Protein AF-A0A6N9VCF9-F1 (afdb_monomer_lite)

Structure (mmCIF, N/CA/C/O backbone):
data_AF-A0A6N9VCF9-F1
#
_entry.id   AF-A0A6N9VCF9-F1
#
loop_
_atom_site.group_PDB
_atom_site.id
_atom_site.type_symbol
_atom_site.label_atom_id
_atom_site.label_alt_id
_atom_site.label_comp_id
_atom_site.label_asym_id
_atom_site.label_entity_id
_atom_site.label_seq_id
_atom_site.pdbx_PDB_ins_code
_atom_site.Cartn_x
_atom_site.Cartn_y
_atom_site.Cartn_z
_at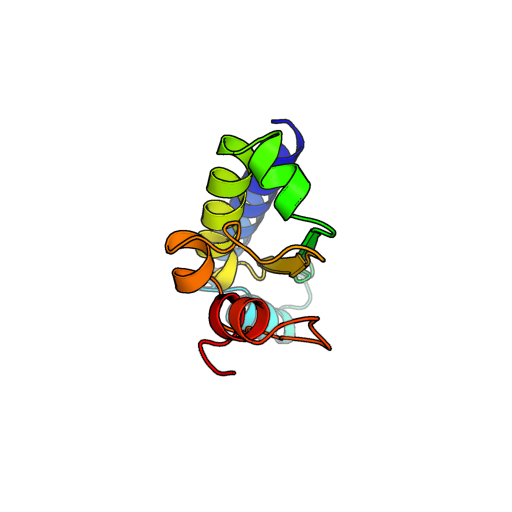om_site.occupancy
_atom_site.B_iso_or_equiv
_atom_site.auth_seq_id
_atom_site.auth_comp_id
_atom_site.auth_asym_id
_atom_site.auth_atom_id
_atom_site.pdbx_PDB_model_num
ATOM 1 N N . GLU A 1 1 ? -2.891 15.593 -5.138 1.00 68.31 1 GLU A N 1
ATOM 2 C CA . GLU A 1 1 ? -3.041 16.194 -3.789 1.00 68.31 1 GLU A CA 1
ATOM 3 C C . GLU A 1 1 ? -4.287 15.741 -3.025 1.00 68.31 1 GLU A C 1
ATOM 5 O O . GLU A 1 1 ? -4.118 15.083 -2.009 1.00 68.31 1 GLU A O 1
ATOM 10 N N . ARG A 1 2 ? -5.523 15.995 -3.495 1.00 87.19 2 ARG A N 1
ATOM 11 C CA . ARG A 1 2 ? -6.754 15.617 -2.753 1.00 87.19 2 ARG A CA 1
ATOM 12 C C . ARG A 1 2 ? -6.818 14.142 -2.327 1.00 87.19 2 ARG A C 1
ATOM 14 O O . ARG A 1 2 ? -7.142 13.871 -1.182 1.00 87.19 2 ARG A O 1
ATOM 21 N N . ALA A 1 3 ? -6.460 13.206 -3.210 1.00 86.75 3 ALA A N 1
ATOM 22 C CA . ALA A 1 3 ? -6.503 11.777 -2.886 1.00 86.75 3 ALA A CA 1
ATOM 23 C C . ALA A 1 3 ? -5.533 11.380 -1.755 1.00 86.75 3 ALA A C 1
ATOM 25 O O . ALA A 1 3 ? -5.927 10.642 -0.858 1.00 86.75 3 ALA A O 1
ATOM 26 N N . LEU A 1 4 ? -4.302 11.912 -1.742 1.00 87.88 4 LEU A N 1
ATOM 27 C CA . LEU A 1 4 ? -3.356 11.667 -0.643 1.00 87.88 4 LEU A CA 1
ATOM 28 C C . LEU A 1 4 ? -3.845 12.277 0.667 1.00 87.88 4 LEU A C 1
ATOM 30 O O . LEU A 1 4 ? -3.743 11.633 1.704 1.00 87.88 4 LEU A O 1
ATOM 34 N N . ALA A 1 5 ? -4.414 13.484 0.619 1.00 91.75 5 ALA A N 1
ATOM 35 C CA . ALA A 1 5 ? -4.996 14.113 1.799 1.00 91.75 5 ALA A CA 1
ATOM 36 C C . ALA A 1 5 ? -6.160 13.281 2.366 1.00 91.75 5 ALA A C 1
ATOM 38 O O . ALA A 1 5 ? -6.221 13.052 3.571 1.00 91.75 5 ALA A O 1
ATOM 39 N N . SER A 1 6 ? -7.043 12.764 1.505 1.00 93.38 6 SER A N 1
ATOM 40 C CA . SER A 1 6 ? -8.128 11.867 1.917 1.00 93.38 6 SER A CA 1
ATOM 41 C C . SER A 1 6 ? -7.611 10.554 2.505 1.00 93.38 6 SER A C 1
ATOM 43 O O . SER A 1 6 ? -8.142 10.093 3.511 1.00 93.38 6 SER A O 1
ATOM 45 N N . LEU A 1 7 ? -6.560 9.966 1.925 1.00 92.69 7 LEU A N 1
ATOM 46 C CA . LEU A 1 7 ? -5.948 8.751 2.464 1.00 92.69 7 LEU A CA 1
ATOM 47 C C . LEU A 1 7 ? -5.275 8.995 3.812 1.00 92.69 7 LEU A C 1
ATOM 49 O O . LEU A 1 7 ? -5.450 8.198 4.726 1.00 92.69 7 LEU A O 1
ATOM 53 N N . ALA A 1 8 ? -4.558 10.107 3.961 1.00 92.69 8 ALA A N 1
ATOM 54 C CA . ALA A 1 8 ? -3.952 10.492 5.229 1.00 92.69 8 ALA A CA 1
ATOM 55 C C . ALA A 1 8 ? -5.012 10.700 6.324 1.00 92.69 8 ALA A C 1
ATOM 57 O O . ALA A 1 8 ? -4.834 10.220 7.440 1.00 92.69 8 ALA A O 1
ATOM 58 N N . ALA A 1 9 ? -6.136 11.347 5.997 1.00 95.38 9 ALA A N 1
ATOM 59 C CA . ALA A 1 9 ? -7.252 11.511 6.926 1.00 95.38 9 ALA A CA 1
ATOM 60 C C . ALA A 1 9 ? -7.882 10.165 7.328 1.00 95.38 9 ALA A C 1
ATOM 62 O O . ALA A 1 9 ? -8.213 9.965 8.494 1.00 95.38 9 ALA A O 1
ATOM 63 N N . GLU A 1 10 ? -8.010 9.219 6.393 1.00 95.62 10 GLU A N 1
ATOM 64 C CA . GLU A 1 10 ? -8.498 7.870 6.701 1.00 95.62 10 GLU A CA 1
ATOM 65 C C . GLU A 1 10 ? -7.522 7.086 7.588 1.00 95.62 10 GLU A C 1
ATOM 67 O O . GLU A 1 10 ? -7.969 6.395 8.503 1.00 95.62 10 GLU A O 1
ATOM 72 N N . LEU A 1 11 ? -6.204 7.201 7.371 1.00 95.44 11 LEU A N 1
ATOM 73 C CA . LEU A 1 11 ? -5.221 6.606 8.283 1.00 95.44 11 LEU A CA 1
ATOM 74 C C . LEU A 1 11 ? -5.372 7.181 9.691 1.00 95.44 11 LEU A C 1
ATOM 76 O O . LEU A 1 11 ? -5.468 6.415 10.644 1.00 95.44 11 LEU A O 1
ATOM 80 N N . HIS A 1 12 ? -5.486 8.505 9.805 1.00 96.25 12 HIS A N 1
ATOM 81 C CA . HIS A 1 12 ? -5.656 9.169 11.093 1.00 96.25 12 HIS A CA 1
ATOM 82 C C . HIS A 1 12 ? -6.925 8.706 11.821 1.00 96.25 12 HIS A C 1
ATOM 84 O O . HIS A 1 12 ? -6.875 8.331 12.989 1.00 96.25 12 HIS A O 1
ATOM 90 N N . ARG A 1 13 ? -8.052 8.607 11.104 1.00 96.75 13 ARG A N 1
ATOM 91 C CA . ARG A 1 13 ? -9.305 8.065 11.650 1.00 96.75 13 ARG A CA 1
ATOM 92 C C . ARG A 1 13 ? -9.126 6.641 12.188 1.00 96.75 13 ARG A C 1
ATOM 94 O O . ARG A 1 13 ? -9.685 6.294 13.227 1.00 96.75 13 ARG A O 1
ATOM 101 N N . ARG A 1 14 ? -8.378 5.785 11.484 1.00 97.44 14 ARG A N 1
ATOM 102 C CA . ARG A 1 14 ? -8.108 4.408 11.936 1.00 97.44 14 ARG A CA 1
ATOM 103 C C . ARG A 1 14 ? -7.209 4.383 13.166 1.00 97.44 14 ARG A C 1
ATOM 105 O O . ARG A 1 14 ? -7.489 3.612 14.076 1.00 97.44 14 ARG A O 1
ATOM 112 N N . GLU A 1 15 ? -6.180 5.227 13.211 1.00 96.94 15 GLU A N 1
ATOM 113 C CA . GLU A 1 15 ? -5.302 5.384 14.378 1.00 96.94 15 GLU A CA 1
ATOM 114 C C . GLU A 1 15 ? -6.099 5.784 15.625 1.00 96.94 15 GLU A C 1
ATOM 116 O O . GLU A 1 15 ? -5.941 5.159 16.673 1.00 96.94 15 GLU A O 1
ATOM 121 N N . GLU A 1 16 ? -7.003 6.760 15.505 1.00 97.50 16 GLU A N 1
ATOM 122 C CA . GLU A 1 16 ? -7.888 7.183 16.598 1.00 97.50 16 GLU A CA 1
ATOM 123 C C . GLU A 1 16 ? -8.786 6.041 17.084 1.00 97.50 16 GLU A C 1
ATOM 125 O O . GLU A 1 16 ? -8.925 5.826 18.290 1.00 97.50 16 GLU A O 1
ATOM 130 N N . ILE A 1 17 ? -9.367 5.268 16.161 1.00 97.00 17 ILE A N 1
ATOM 131 C CA . ILE A 1 17 ? -10.195 4.110 16.517 1.00 97.00 17 ILE A CA 1
ATOM 132 C C . ILE A 1 17 ? -9.373 3.085 17.297 1.00 97.00 17 ILE A C 1
ATOM 134 O O . ILE A 1 17 ? -9.803 2.681 18.376 1.00 97.00 17 ILE A O 1
ATOM 138 N N . LEU A 1 18 ? -8.196 2.701 16.789 1.00 97.25 18 LEU A N 1
ATOM 139 C CA . LEU A 1 18 ? -7.321 1.734 17.456 1.00 97.25 18 LEU A CA 1
ATOM 140 C C . LEU A 1 18 ? -6.897 2.218 18.848 1.00 97.25 18 LEU A C 1
ATOM 142 O O . LEU A 1 18 ? -6.905 1.438 19.803 1.00 97.25 18 LEU A O 1
ATOM 146 N N . PHE A 1 19 ? -6.584 3.509 18.974 1.00 97.12 19 PHE A N 1
ATOM 147 C CA . PHE A 1 19 ? -6.250 4.140 20.245 1.00 97.12 19 PHE A CA 1
ATOM 148 C C . PHE A 1 19 ? -7.406 4.044 21.249 1.00 97.12 19 PHE A C 1
ATOM 150 O O . PHE A 1 19 ? -7.209 3.593 22.377 1.00 97.12 19 PHE A O 1
ATOM 157 N N . HIS A 1 20 ? -8.626 4.402 20.839 1.00 96.56 20 HIS A N 1
ATOM 158 C CA . HIS A 1 20 ? -9.803 4.361 21.708 1.00 96.56 20 HIS A CA 1
ATOM 159 C C . HIS A 1 20 ? -10.241 2.944 22.089 1.00 96.56 20 HIS A C 1
ATOM 161 O O . HIS A 1 20 ? -10.821 2.753 23.160 1.00 96.56 20 HIS A O 1
ATOM 167 N N . THR A 1 21 ? -9.964 1.946 21.249 1.00 96.38 21 THR A N 1
ATOM 168 C CA . THR A 1 21 ? -10.245 0.541 21.568 1.00 96.38 21 THR A CA 1
ATOM 169 C C . THR A 1 21 ? -9.105 -0.171 22.286 1.00 96.38 21 THR A C 1
ATOM 171 O O . THR A 1 21 ? -9.311 -1.293 22.743 1.00 96.38 21 THR A O 1
ATOM 174 N N . GLY A 1 22 ? -7.941 0.469 22.438 1.00 96.56 22 GLY A N 1
ATOM 175 C CA . GLY A 1 22 ? -6.768 -0.118 23.090 1.00 96.56 22 GLY A CA 1
ATOM 176 C C . GLY A 1 22 ? -6.141 -1.264 22.293 1.00 96.56 22 GLY A C 1
ATOM 177 O O . GLY A 1 22 ? -5.538 -2.156 22.883 1.00 96.56 22 GLY A O 1
ATOM 178 N N . THR A 1 23 ? -6.310 -1.256 20.971 1.00 97.62 23 THR A N 1
ATOM 179 C CA . THR A 1 23 ? -5.876 -2.325 20.059 1.00 97.62 23 THR A CA 1
ATOM 180 C C . THR A 1 23 ? -4.665 -1.877 19.259 1.00 97.62 23 THR A C 1
ATOM 182 O O . THR A 1 23 ? -4.587 -0.719 18.854 1.00 97.62 23 THR A O 1
ATOM 185 N N . LYS A 1 24 ? -3.718 -2.778 19.001 1.00 96.44 24 LYS A N 1
ATOM 186 C CA . LYS A 1 24 ? -2.427 -2.409 18.383 1.00 96.44 24 LYS A CA 1
ATOM 187 C C . LYS A 1 24 ? -2.435 -2.360 16.848 1.00 96.44 24 LYS A C 1
ATOM 189 O O . LYS A 1 24 ? -1.613 -1.665 16.257 1.00 96.44 24 LYS A O 1
ATOM 194 N N . ASP A 1 25 ? -3.320 -3.116 16.209 1.00 97.44 25 ASP A N 1
ATOM 195 C CA . ASP A 1 25 ? -3.444 -3.237 14.755 1.00 97.44 25 ASP A CA 1
ATOM 196 C C . ASP A 1 25 ? -4.867 -3.681 14.367 1.00 97.44 25 ASP A C 1
ATOM 198 O O . ASP A 1 25 ? -5.723 -3.931 15.221 1.00 97.44 25 ASP A O 1
ATOM 202 N N . ILE A 1 26 ? -5.146 -3.729 13.063 1.00 97.31 26 ILE A N 1
ATOM 203 C CA . ILE A 1 26 ? -6.457 -4.112 12.533 1.00 97.31 26 ILE A CA 1
ATOM 204 C C . ILE A 1 26 ? -6.806 -5.577 12.837 1.00 97.31 26 ILE A C 1
ATOM 206 O O . ILE A 1 26 ? -7.984 -5.916 12.961 1.00 97.31 26 ILE A O 1
ATOM 210 N N . GLU A 1 27 ? -5.819 -6.466 12.943 1.00 97.12 27 GLU A N 1
ATOM 211 C CA . GLU A 1 27 ? -6.031 -7.859 13.334 1.00 97.12 27 GLU A CA 1
ATOM 212 C C . GLU A 1 27 ? -6.556 -7.940 14.773 1.00 97.12 27 GLU A C 1
ATOM 214 O O . GLU A 1 27 ? -7.622 -8.515 15.002 1.00 97.12 27 GLU A O 1
ATOM 219 N N . ASP A 1 28 ? -5.875 -7.278 15.707 1.00 97.62 28 ASP A N 1
ATOM 220 C CA . ASP A 1 28 ? -6.256 -7.175 17.117 1.00 97.62 28 ASP A CA 1
ATOM 221 C C . ASP A 1 28 ? -7.612 -6.471 17.301 1.00 97.62 28 ASP A C 1
ATOM 223 O O . ASP A 1 28 ? -8.460 -6.904 18.087 1.00 97.62 28 ASP A O 1
ATOM 227 N N . TYR A 1 29 ? -7.884 -5.435 16.500 1.00 97.88 29 TYR A N 1
ATOM 228 C CA . TYR A 1 29 ? -9.194 -4.783 16.446 1.00 97.88 29 TYR A CA 1
ATOM 229 C C . TYR A 1 29 ? -10.314 -5.742 16.040 1.00 97.88 29 TYR A C 1
ATOM 231 O O . TYR A 1 29 ? -11.361 -5.810 16.690 1.00 97.88 29 TYR A O 1
ATOM 239 N N . ASN A 1 30 ? -10.097 -6.511 14.971 1.00 96.19 30 ASN A N 1
ATOM 240 C CA . ASN A 1 30 ? -11.082 -7.465 14.475 1.00 96.19 30 ASN A CA 1
ATOM 241 C C . ASN A 1 30 ? -11.319 -8.613 15.461 1.00 96.19 30 ASN A C 1
ATOM 243 O O . ASN A 1 30 ? -12.456 -9.071 15.588 1.00 96.19 30 ASN A O 1
ATOM 247 N N . ASP A 1 31 ? -10.284 -9.062 16.169 1.00 96.38 31 ASP A N 1
ATOM 248 C CA . ASP A 1 31 ? -10.415 -10.065 17.224 1.00 96.38 31 ASP A CA 1
ATOM 249 C C . ASP A 1 31 ? -11.168 -9.514 18.439 1.00 96.38 31 ASP A C 1
ATOM 251 O O . ASP A 1 31 ? -12.109 -10.152 18.916 1.00 96.38 31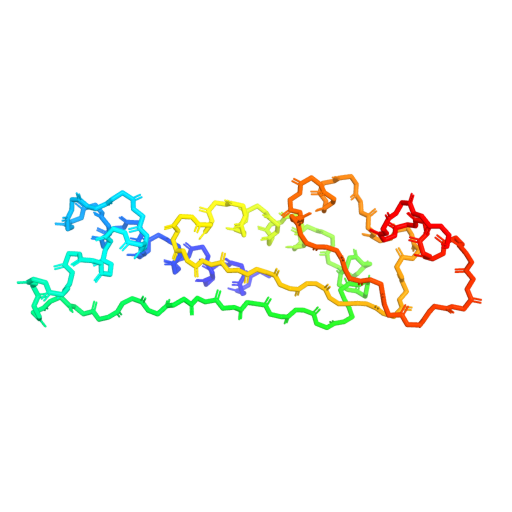 ASP A O 1
ATOM 255 N N . THR A 1 32 ? -10.856 -8.290 18.868 1.00 97.00 32 THR A N 1
ATOM 256 C CA . THR A 1 32 ? -11.573 -7.594 19.948 1.00 97.00 32 THR A CA 1
ATOM 257 C C . THR A 1 32 ? -13.053 -7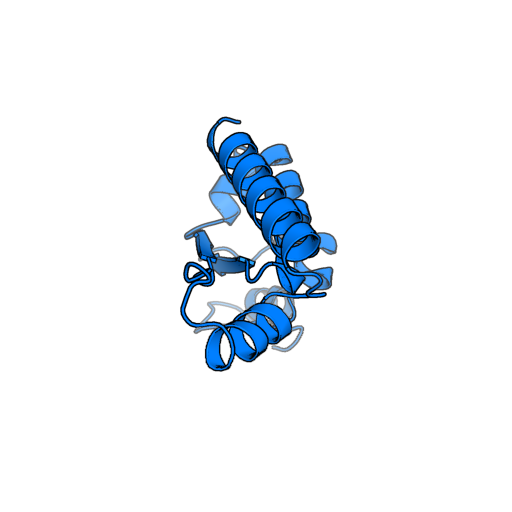.417 19.614 1.00 97.00 32 THR A C 1
ATOM 259 O O . THR A 1 32 ? -13.921 -7.683 20.448 1.00 97.00 32 THR A O 1
ATOM 262 N N . ARG A 1 33 ? -13.374 -7.049 18.370 1.00 96.50 33 ARG A N 1
ATOM 263 C CA . ARG A 1 33 ? -14.756 -6.898 17.897 1.00 96.50 33 ARG A CA 1
ATOM 264 C C . ARG A 1 33 ? -15.570 -8.194 17.982 1.00 96.50 33 ARG A C 1
ATOM 266 O O . ARG A 1 33 ? -16.776 -8.127 18.202 1.00 96.50 33 ARG A O 1
ATOM 273 N N . LYS A 1 34 ? -14.954 -9.379 17.861 1.00 95.50 34 LYS A N 1
ATOM 274 C CA . LYS A 1 34 ? -15.671 -10.661 18.054 1.00 95.50 34 LYS A CA 1
ATOM 275 C C . LYS A 1 34 ? -16.245 -10.794 19.469 1.00 95.50 34 LYS A C 1
ATOM 277 O O . LYS A 1 34 ? -17.247 -11.478 19.648 1.00 95.50 34 LYS A O 1
ATOM 282 N N . LEU A 1 35 ? -15.616 -10.146 20.450 1.00 96.31 35 LEU A N 1
ATOM 283 C CA . LEU A 1 35 ? -16.052 -10.105 21.848 1.00 96.31 35 LEU A CA 1
ATOM 284 C C . LEU A 1 35 ? -16.883 -8.851 22.171 1.00 96.31 35 LEU A C 1
ATOM 286 O O . LEU A 1 35 ? -17.610 -8.838 23.161 1.00 96.31 35 LEU A O 1
ATOM 290 N N . ARG A 1 36 ? -16.773 -7.810 21.338 1.00 95.50 36 ARG A N 1
ATOM 291 C CA . ARG A 1 36 ? -17.391 -6.488 21.497 1.00 95.50 36 ARG A CA 1
ATOM 292 C C . ARG A 1 36 ? -18.185 -6.096 20.240 1.00 95.50 36 ARG A C 1
ATOM 294 O O . ARG A 1 36 ? -17.685 -5.327 19.412 1.00 95.50 36 ARG A O 1
ATOM 301 N N . PRO A 1 37 ? -19.396 -6.653 20.046 1.00 92.50 37 PRO A N 1
ATOM 302 C CA . PRO A 1 37 ? -20.186 -6.468 18.827 1.00 92.50 37 PRO A CA 1
ATOM 303 C C . PRO A 1 37 ? -20.696 -5.033 18.622 1.00 92.50 37 PRO A C 1
ATOM 305 O O . PRO A 1 37 ? -21.158 -4.715 17.530 1.00 92.50 37 PRO A O 1
ATOM 308 N N . GLU A 1 38 ? -20.606 -4.172 19.638 1.00 95.31 38 GLU A N 1
ATOM 309 C CA . GLU A 1 38 ? -20.903 -2.741 19.548 1.00 95.31 38 GLU A CA 1
ATOM 310 C C . GLU A 1 38 ? -19.832 -1.935 18.797 1.00 95.31 38 GLU A C 1
ATOM 312 O O . GLU A 1 38 ? -20.079 -0.790 18.428 1.00 95.31 38 GLU A O 1
ATOM 317 N N . LEU A 1 39 ? -18.639 -2.504 18.583 1.00 95.75 39 LEU A N 1
ATOM 318 C CA . LEU A 1 39 ? -17.594 -1.860 17.793 1.00 95.75 39 LEU A CA 1
ATOM 319 C C . LEU A 1 39 ? -17.929 -1.934 16.296 1.00 95.75 39 LEU A C 1
ATOM 321 O O . LEU A 1 39 ? -18.173 -3.010 15.732 1.00 95.75 39 LEU A O 1
ATOM 325 N N . GLU A 1 40 ? -17.886 -0.776 15.640 1.00 95.06 40 GLU A N 1
ATOM 326 C CA . GLU A 1 40 ? -18.082 -0.664 14.195 1.00 95.06 40 GLU A CA 1
ATOM 327 C C . GLU A 1 40 ? -17.024 -1.472 13.421 1.00 95.06 40 GLU A C 1
ATOM 329 O O . GLU A 1 40 ? -15.864 -1.543 13.818 1.00 95.06 40 GLU A O 1
ATOM 334 N N . PRO A 1 41 ? -17.368 -2.124 12.302 1.00 94.50 41 PRO A N 1
ATOM 335 C CA . PRO A 1 41 ? -16.381 -2.843 11.512 1.00 94.50 41 PRO A CA 1
ATOM 336 C C . PRO A 1 41 ? -15.369 -1.880 10.870 1.00 94.50 41 PRO A C 1
ATOM 338 O O . PRO A 1 41 ? -15.738 -0.884 10.248 1.00 94.50 41 PRO A O 1
ATOM 341 N N . MET A 1 42 ? -14.081 -2.229 10.941 1.00 95.88 42 MET A N 1
ATOM 342 C CA . MET A 1 42 ? -13.013 -1.549 10.205 1.00 95.88 42 MET A CA 1
ATOM 343 C C . MET A 1 42 ? -12.595 -2.413 9.003 1.00 95.88 42 MET A C 1
ATOM 345 O O . MET A 1 42 ? -11.820 -3.356 9.166 1.00 95.88 42 MET A O 1
ATOM 349 N N . PRO A 1 43 ? -13.104 -2.150 7.784 1.00 95.56 43 PRO A N 1
ATOM 350 C CA . PRO A 1 43 ? -12.738 -2.936 6.610 1.00 95.56 43 PRO A CA 1
ATOM 351 C C . PRO A 1 43 ? -11.292 -2.661 6.184 1.00 95.56 43 PRO A C 1
ATOM 353 O O . PRO A 1 43 ? -10.796 -1.535 6.293 1.00 95.56 43 PRO A O 1
ATOM 356 N N . ARG A 1 44 ? -10.621 -3.674 5.631 1.00 96.12 44 ARG A N 1
ATOM 357 C CA . ARG A 1 44 ? -9.332 -3.483 4.949 1.00 96.12 44 ARG A CA 1
ATOM 358 C C . ARG A 1 44 ? -9.518 -2.631 3.694 1.00 96.12 44 ARG A C 1
ATOM 360 O O . ARG A 1 44 ? -10.506 -2.791 2.979 1.00 96.12 44 ARG A O 1
ATOM 367 N N . LEU A 1 45 ? -8.563 -1.744 3.431 1.00 95.31 45 LEU A N 1
ATOM 368 C CA . LEU A 1 45 ? -8.534 -0.899 2.240 1.00 95.31 45 LEU A CA 1
ATOM 369 C C . LEU A 1 45 ? -7.494 -1.449 1.266 1.00 95.31 45 LEU A C 1
ATOM 371 O O . LEU A 1 45 ? -6.329 -1.595 1.629 1.00 95.31 45 LEU A O 1
ATOM 375 N N . VAL A 1 46 ? -7.903 -1.731 0.030 1.00 94.94 46 VAL A N 1
ATOM 376 C CA . VAL A 1 46 ? -6.989 -2.127 -1.047 1.00 94.94 46 VAL A CA 1
ATOM 377 C C . VAL A 1 46 ? -6.968 -1.021 -2.092 1.00 94.94 46 VAL A C 1
ATOM 379 O O . VAL A 1 46 ? -7.995 -0.690 -2.679 1.00 94.94 46 VAL A O 1
ATOM 382 N N . LEU A 1 47 ? -5.789 -0.451 -2.306 1.00 92.69 47 LEU A N 1
ATOM 383 C CA . LEU A 1 47 ? -5.511 0.562 -3.311 1.00 92.69 47 LEU A CA 1
ATOM 384 C C . LEU A 1 47 ? -4.862 -0.126 -4.501 1.00 92.69 47 LEU A C 1
ATOM 386 O O . LEU A 1 47 ? -3.784 -0.698 -4.361 1.00 92.69 47 LEU A O 1
ATOM 390 N N . VAL A 1 48 ? -5.511 -0.071 -5.658 1.00 94.56 48 VAL A N 1
ATOM 391 C CA . VAL A 1 48 ? -4.975 -0.631 -6.899 1.00 94.56 48 VAL A CA 1
ATOM 392 C C . VAL A 1 48 ? -4.642 0.519 -7.829 1.00 94.56 48 VAL A C 1
ATOM 394 O O . VAL A 1 48 ? -5.523 1.303 -8.181 1.00 94.56 48 VAL A O 1
ATOM 397 N N . ILE A 1 49 ? -3.374 0.618 -8.210 1.00 92.56 49 ILE A N 1
ATOM 398 C CA . ILE A 1 49 ? -2.917 1.544 -9.239 1.00 92.56 49 ILE A CA 1
ATOM 399 C C . ILE A 1 49 ? -2.563 0.727 -10.458 1.00 92.56 49 ILE A C 1
ATOM 401 O O . ILE A 1 49 ? -1.556 0.021 -10.467 1.00 92.56 49 ILE A O 1
ATOM 405 N N . ASP A 1 50 ? -3.416 0.843 -11.466 1.00 93.62 50 ASP A N 1
ATOM 406 C CA . ASP A 1 50 ? -3.095 0.380 -12.801 1.00 93.62 50 ASP A CA 1
ATOM 407 C C . ASP A 1 50 ? -2.209 1.408 -13.507 1.00 93.62 50 ASP A C 1
ATOM 409 O O . ASP A 1 50 ? -2.318 2.612 -13.274 1.00 93.62 50 ASP A O 1
ATOM 413 N N . GLU A 1 51 ? -1.308 0.906 -14.336 1.00 93.31 51 GLU A N 1
ATOM 414 C CA . GLU A 1 51 ? -0.274 1.668 -15.029 1.00 93.31 51 GLU A CA 1
ATOM 415 C C . GLU A 1 51 ? 0.454 2.720 -14.162 1.00 93.31 51 GLU A C 1
ATOM 417 O O . GLU A 1 51 ? 0.540 3.906 -14.496 1.00 93.31 51 GLU A O 1
ATOM 422 N N . PHE A 1 52 ? 1.018 2.294 -13.025 1.00 92.94 52 PHE A N 1
ATOM 423 C CA . PHE A 1 52 ? 1.684 3.211 -12.092 1.00 92.94 52 PHE A CA 1
ATOM 424 C C . PHE A 1 52 ? 2.915 3.911 -12.698 1.00 92.94 52 PHE A C 1
ATOM 426 O O . PHE A 1 52 ? 3.289 4.980 -12.219 1.00 92.94 52 PHE A O 1
ATOM 433 N N . ALA A 1 53 ? 3.517 3.357 -13.759 1.00 91.44 53 ALA A N 1
ATOM 434 C CA . ALA A 1 53 ? 4.612 3.982 -14.503 1.00 91.44 53 ALA A CA 1
ATOM 435 C C . ALA A 1 53 ? 4.239 5.374 -15.030 1.00 91.44 53 ALA A C 1
ATOM 437 O O . ALA A 1 53 ? 5.019 6.317 -14.897 1.00 91.44 53 ALA A O 1
ATOM 438 N N . SER A 1 54 ? 3.028 5.520 -15.580 1.00 91.75 54 SER A N 1
ATOM 439 C CA . SER A 1 54 ? 2.516 6.819 -16.030 1.00 91.75 54 SER A CA 1
ATOM 440 C C . SER A 1 54 ? 2.419 7.795 -14.863 1.00 91.75 54 SER A C 1
ATOM 442 O O . SER A 1 54 ? 2.799 8.956 -14.975 1.00 91.75 54 SER A O 1
ATOM 444 N N . LEU A 1 55 ? 1.988 7.300 -13.702 1.00 90.00 55 LEU A N 1
ATOM 445 C CA . LEU A 1 55 ? 1.838 8.116 -12.506 1.00 90.00 55 LEU A CA 1
ATOM 446 C C . LEU A 1 55 ? 3.196 8.549 -11.928 1.00 90.00 55 LEU A C 1
ATOM 448 O O . LEU A 1 55 ? 3.326 9.687 -11.491 1.00 90.00 55 LEU A O 1
ATOM 452 N N . VAL A 1 56 ? 4.225 7.697 -11.989 1.00 90.25 56 VAL A N 1
ATOM 453 C CA . VAL A 1 56 ? 5.611 8.066 -11.643 1.00 90.25 56 VAL A CA 1
ATOM 454 C C . VAL A 1 56 ? 6.121 9.197 -12.538 1.00 90.25 56 VAL A C 1
ATOM 456 O O . VAL A 1 56 ? 6.758 10.123 -12.041 1.00 90.25 56 VAL A O 1
ATOM 459 N N . ALA A 1 57 ? 5.841 9.132 -13.842 1.00 88.81 57 ALA A N 1
ATOM 460 C CA . ALA A 1 57 ? 6.303 10.130 -14.804 1.00 88.81 57 ALA A CA 1
ATOM 461 C C . ALA A 1 57 ? 5.581 11.479 -14.653 1.00 88.81 57 ALA A C 1
ATOM 463 O O . ALA A 1 57 ? 6.208 12.530 -14.769 1.00 88.81 57 ALA A O 1
ATOM 464 N N . GLU A 1 58 ? 4.272 11.455 -14.399 1.00 91.31 58 GLU A N 1
ATOM 465 C CA . GLU A 1 58 ? 3.449 12.666 -14.317 1.00 91.31 58 GLU A CA 1
ATOM 466 C C . GLU A 1 58 ? 3.451 13.300 -12.919 1.00 91.31 58 GLU A C 1
ATOM 468 O O . GLU A 1 58 ? 3.384 14.523 -12.794 1.00 91.31 58 GLU A O 1
ATOM 473 N N . LEU A 1 59 ? 3.499 12.481 -11.863 1.00 90.81 59 LEU A N 1
ATOM 474 C CA . LEU A 1 59 ? 3.289 12.886 -10.469 1.00 90.81 59 LEU A CA 1
ATOM 475 C C . LEU A 1 59 ? 4.244 12.139 -9.508 1.00 90.81 59 LEU A C 1
ATOM 477 O O . LEU A 1 59 ? 3.788 11.389 -8.637 1.00 90.81 59 LEU A O 1
ATOM 481 N N . PRO A 1 60 ? 5.569 12.352 -9.600 1.00 87.06 60 PRO A N 1
ATOM 482 C CA . PRO A 1 60 ? 6.553 11.620 -8.795 1.00 87.06 60 PRO A CA 1
ATOM 483 C C . PRO A 1 60 ? 6.345 11.788 -7.279 1.00 87.06 60 PRO A C 1
ATOM 485 O O . PRO A 1 60 ? 6.362 10.802 -6.537 1.00 87.06 60 PRO A O 1
ATOM 488 N N . ASP A 1 61 ? 6.044 13.006 -6.817 1.00 88.62 61 ASP A N 1
ATOM 489 C CA . ASP A 1 61 ? 5.780 13.289 -5.397 1.00 88.62 61 ASP A CA 1
ATOM 490 C C . ASP A 1 61 ? 4.541 12.550 -4.875 1.00 88.62 61 ASP A C 1
ATOM 492 O O . ASP A 1 61 ? 4.461 12.180 -3.700 1.00 88.62 61 ASP A O 1
ATOM 496 N N . PHE A 1 62 ? 3.568 12.287 -5.755 1.00 88.62 62 PHE A N 1
ATOM 497 C CA . PHE A 1 62 ? 2.377 11.540 -5.380 1.00 88.62 62 PHE A CA 1
ATOM 498 C C . PHE A 1 62 ? 2.711 10.080 -5.064 1.00 88.62 62 PHE A C 1
ATOM 500 O O . PHE A 1 62 ? 2.208 9.541 -4.077 1.00 88.62 62 PHE A O 1
ATOM 507 N N . ILE A 1 63 ? 3.562 9.445 -5.877 1.00 89.25 63 ILE A N 1
ATOM 508 C CA . ILE A 1 63 ? 3.988 8.055 -5.665 1.00 89.25 63 ILE A CA 1
ATOM 509 C C . ILE A 1 63 ? 4.770 7.923 -4.364 1.00 89.25 63 ILE A C 1
ATOM 511 O O . ILE A 1 63 ? 4.470 7.027 -3.575 1.00 89.25 63 ILE A O 1
ATOM 515 N N . ALA A 1 64 ? 5.710 8.834 -4.103 1.00 86.88 64 ALA A N 1
ATOM 516 C CA . ALA A 1 64 ? 6.456 8.840 -2.849 1.00 86.88 64 ALA A CA 1
ATOM 517 C C . ALA A 1 64 ? 5.512 8.939 -1.636 1.00 86.88 64 ALA A C 1
ATOM 519 O O . ALA A 1 64 ? 5.603 8.136 -0.704 1.00 86.88 64 ALA A O 1
ATOM 520 N N . GLY A 1 65 ? 4.540 9.859 -1.686 1.00 89.75 65 GLY A N 1
ATOM 521 C CA . GLY A 1 65 ? 3.524 9.996 -0.642 1.00 89.75 65 GLY A CA 1
ATOM 522 C C . GLY A 1 65 ? 2.662 8.743 -0.473 1.00 89.75 65 GLY A C 1
ATOM 523 O O . GLY A 1 65 ? 2.375 8.335 0.650 1.00 89.75 65 GLY A O 1
ATOM 524 N N . LEU A 1 66 ? 2.272 8.094 -1.570 1.00 89.38 66 LEU A N 1
ATOM 525 C CA . LEU A 1 66 ? 1.443 6.896 -1.522 1.00 89.38 66 LEU A CA 1
ATOM 526 C C . LEU A 1 66 ? 2.184 5.687 -0.938 1.00 89.38 66 LEU A C 1
ATOM 528 O O . LEU A 1 66 ? 1.611 4.962 -0.124 1.00 89.38 66 LEU A O 1
ATOM 532 N N . VAL A 1 67 ? 3.443 5.475 -1.328 1.00 88.94 67 VAL A N 1
ATOM 533 C CA . VAL A 1 67 ? 4.285 4.399 -0.783 1.00 88.94 67 VAL A CA 1
ATOM 534 C C . VAL A 1 67 ? 4.468 4.588 0.723 1.00 88.94 67 VAL A C 1
ATOM 536 O O . VAL A 1 67 ? 4.326 3.630 1.483 1.00 88.94 67 VAL A O 1
ATOM 539 N N . ASP A 1 68 ? 4.691 5.821 1.183 1.00 88.56 68 ASP A N 1
ATOM 540 C CA . ASP A 1 68 ? 4.818 6.106 2.612 1.00 88.56 68 ASP A CA 1
ATOM 541 C C . ASP A 1 68 ? 3.496 5.926 3.389 1.00 88.56 68 ASP A C 1
ATOM 543 O O . ASP A 1 68 ? 3.497 5.391 4.502 1.00 88.56 68 ASP A O 1
ATOM 547 N N . ILE A 1 69 ? 2.354 6.301 2.800 1.00 88.81 69 ILE A N 1
ATOM 548 C CA . ILE A 1 69 ? 1.020 6.009 3.357 1.00 88.81 69 ILE A CA 1
ATOM 549 C C . ILE A 1 69 ? 0.805 4.498 3.462 1.00 88.81 69 ILE A C 1
ATOM 551 O O . ILE A 1 69 ? 0.371 4.024 4.507 1.00 88.81 69 ILE A O 1
ATOM 555 N N . ALA A 1 70 ? 1.126 3.724 2.423 1.00 87.31 70 ALA A N 1
ATOM 556 C CA . ALA A 1 70 ? 0.964 2.271 2.436 1.00 87.31 70 ALA A CA 1
ATOM 557 C C . ALA A 1 70 ? 1.865 1.603 3.487 1.00 87.31 70 ALA A C 1
ATOM 559 O O . ALA A 1 70 ? 1.419 0.715 4.217 1.00 87.31 70 ALA A O 1
ATOM 560 N N . ARG A 1 71 ? 3.109 2.077 3.624 1.00 88.50 71 ARG A N 1
ATOM 561 C CA . ARG A 1 71 ? 4.057 1.614 4.644 1.00 88.50 71 ARG A CA 1
ATOM 562 C C . ARG A 1 71 ? 3.507 1.816 6.058 1.00 88.50 71 ARG A C 1
ATOM 564 O O . ARG A 1 71 ? 3.530 0.881 6.857 1.00 88.50 71 ARG A O 1
ATOM 571 N N . ARG A 1 72 ? 2.993 3.013 6.363 1.00 88.94 72 ARG A N 1
ATOM 572 C CA . ARG A 1 72 ? 2.366 3.334 7.662 1.00 88.94 72 ARG A CA 1
ATOM 573 C C . ARG A 1 72 ? 1.035 2.610 7.861 1.00 88.94 72 ARG A C 1
ATOM 575 O O . ARG A 1 72 ? 0.743 2.130 8.948 1.00 88.94 72 ARG A O 1
ATOM 582 N N . GLY A 1 73 ? 0.257 2.482 6.794 1.00 91.81 73 GLY A N 1
ATOM 583 C CA . GLY A 1 73 ? -1.081 1.908 6.799 1.00 91.81 73 GLY A CA 1
ATOM 584 C C . GLY A 1 73 ? -1.134 0.388 6.954 1.00 91.81 73 GLY A C 1
ATOM 585 O O . GLY A 1 73 ? -2.227 -0.150 7.113 1.00 91.81 73 GLY A O 1
ATOM 586 N N . ARG A 1 74 ? 0.005 -0.320 6.956 1.00 92.69 74 ARG A N 1
ATOM 587 C CA . ARG A 1 74 ? 0.049 -1.786 7.090 1.00 92.69 74 ARG A CA 1
ATOM 588 C C . ARG A 1 74 ? -0.658 -2.289 8.352 1.00 92.69 74 ARG A C 1
ATOM 590 O O . ARG A 1 74 ? -1.486 -3.187 8.244 1.00 92.69 74 ARG A O 1
ATOM 597 N N . SER A 1 75 ? -0.362 -1.722 9.524 1.00 94.69 75 SER A N 1
ATOM 598 C CA . SER A 1 75 ? -1.037 -2.089 10.786 1.00 94.69 75 SER A CA 1
ATOM 599 C C . SER A 1 75 ? -2.495 -1.624 10.831 1.00 94.69 75 SER A C 1
ATOM 601 O O . SER A 1 75 ? -3.289 -2.139 11.609 1.00 94.69 75 SER A O 1
ATOM 603 N N . LEU A 1 76 ? -2.861 -0.675 9.970 1.00 96.94 76 LEU A N 1
ATOM 604 C CA . LEU A 1 76 ? -4.208 -0.119 9.837 1.00 96.94 76 LEU A CA 1
ATOM 605 C C . LEU A 1 76 ? -5.038 -0.859 8.770 1.00 96.94 76 LEU A C 1
ATOM 607 O O . LEU A 1 76 ? -6.170 -0.466 8.480 1.00 96.94 76 LEU A O 1
ATOM 611 N N . GLY A 1 77 ? -4.492 -1.921 8.165 1.00 95.69 77 GL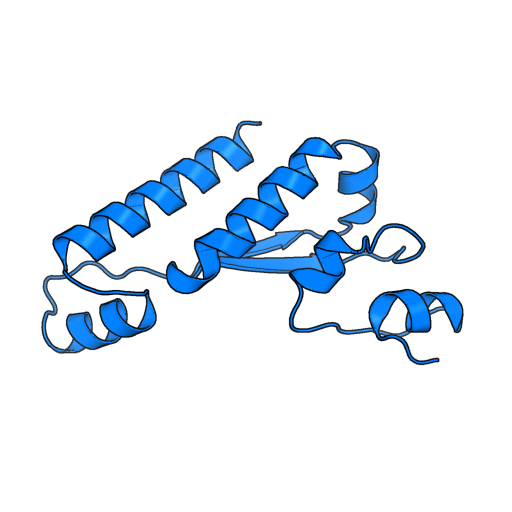Y A N 1
ATOM 612 C CA . GLY A 1 77 ? -5.163 -2.721 7.140 1.00 95.69 77 GLY A CA 1
ATOM 613 C C . GLY A 1 77 ? -5.274 -2.050 5.777 1.00 95.69 77 GLY A C 1
ATOM 614 O O . GLY A 1 77 ? -6.246 -2.292 5.058 1.00 95.69 77 GLY A O 1
ATOM 615 N N . VAL A 1 78 ? -4.315 -1.192 5.433 1.00 95.31 78 VAL A N 1
ATOM 616 C CA . VAL A 1 78 ? -4.187 -0.590 4.105 1.00 95.31 78 VAL A CA 1
ATOM 617 C C . VAL A 1 78 ? -3.159 -1.364 3.285 1.00 95.31 78 VAL A C 1
ATOM 619 O O . VAL A 1 78 ? -2.035 -1.598 3.725 1.00 95.31 78 VAL A O 1
ATOM 622 N N . HIS A 1 79 ? -3.554 -1.749 2.076 1.00 93.12 79 HIS A N 1
ATOM 623 C CA . HIS A 1 79 ? -2.756 -2.539 1.147 1.00 93.12 79 HIS A CA 1
ATOM 624 C C . HIS A 1 79 ? -2.658 -1.824 -0.197 1.00 93.12 79 HIS A C 1
ATOM 626 O O . HIS A 1 79 ? -3.646 -1.277 -0.684 1.00 93.12 79 HIS A O 1
ATOM 632 N N . LEU A 1 80 ? -1.475 -1.861 -0.804 1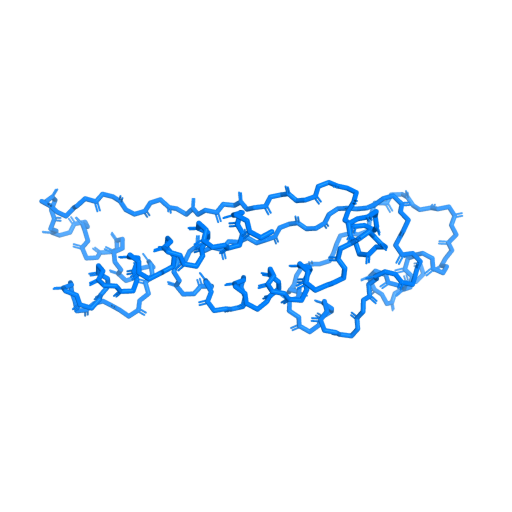.00 92.75 80 LEU A N 1
ATOM 633 C CA . LEU A 1 80 ? -1.198 -1.245 -2.095 1.00 92.75 80 LEU A CA 1
ATOM 634 C C . LEU A 1 80 ? -0.835 -2.320 -3.122 1.00 92.75 80 LEU A C 1
ATOM 636 O O . LEU A 1 80 ? 0.008 -3.175 -2.857 1.00 92.75 80 LEU A O 1
ATOM 640 N N . ILE A 1 81 ? -1.468 -2.253 -4.290 1.00 93.88 81 ILE A N 1
ATOM 641 C CA . ILE A 1 81 ? -1.154 -3.040 -5.479 1.00 93.88 81 ILE A CA 1
ATOM 642 C C . ILE A 1 81 ? -0.755 -2.055 -6.573 1.00 93.88 81 ILE A C 1
ATOM 644 O O . ILE A 1 81 ? -1.546 -1.194 -6.958 1.00 93.88 81 ILE A O 1
ATOM 648 N N . LEU A 1 82 ? 0.474 -2.190 -7.059 1.00 93.44 82 LEU A N 1
ATOM 649 C CA . LEU A 1 82 ? 1.014 -1.408 -8.165 1.00 93.44 82 LEU A CA 1
ATOM 650 C C . LEU A 1 82 ? 1.135 -2.325 -9.382 1.00 93.44 82 LEU A C 1
ATOM 652 O O . LEU A 1 82 ? 1.811 -3.350 -9.310 1.00 93.44 82 LEU A O 1
ATOM 656 N N . ALA A 1 83 ? 0.477 -1.964 -10.478 1.00 94.50 83 ALA A N 1
ATOM 657 C CA . ALA A 1 83 ? 0.526 -2.681 -11.744 1.00 94.50 83 ALA A CA 1
ATOM 658 C C . ALA A 1 83 ? 1.049 -1.759 -12.850 1.00 94.50 83 ALA A C 1
ATOM 660 O O . ALA A 1 83 ? 0.783 -0.559 -12.854 1.00 94.50 83 ALA A O 1
ATOM 661 N N . THR A 1 84 ? 1.833 -2.306 -13.775 1.00 93.44 84 THR A N 1
ATOM 662 C CA . THR A 1 84 ? 2.348 -1.580 -14.942 1.00 93.44 84 THR A CA 1
ATOM 663 C C . THR A 1 84 ? 2.619 -2.548 -16.080 1.00 93.44 84 THR A C 1
ATOM 665 O O . THR A 1 84 ? 2.944 -3.713 -15.844 1.00 93.44 84 THR A O 1
ATOM 668 N N . GLN A 1 85 ? 2.507 -2.054 -17.311 1.00 91.38 85 GLN A N 1
ATOM 669 C CA . GLN A 1 85 ? 2.958 -2.769 -18.503 1.00 91.38 85 GLN A CA 1
ATOM 670 C C . GLN A 1 85 ? 4.422 -2.465 -18.842 1.00 91.38 85 GLN A C 1
ATOM 672 O O . GLN A 1 85 ? 4.989 -3.119 -19.709 1.00 91.38 85 GLN A O 1
ATOM 677 N N . ARG A 1 86 ? 5.032 -1.464 -18.193 1.00 86.75 86 ARG A N 1
ATOM 678 C CA . ARG A 1 86 ? 6.385 -0.970 -18.477 1.00 86.75 86 ARG A CA 1
ATOM 679 C C . ARG A 1 86 ? 7.207 -0.943 -17.187 1.00 86.75 86 ARG A C 1
ATOM 681 O O . ARG A 1 86 ? 7.455 0.139 -16.660 1.00 86.75 86 ARG A O 1
ATOM 688 N N . PRO A 1 87 ? 7.619 -2.107 -16.652 1.00 85.38 87 PRO A N 1
ATOM 689 C CA . PRO A 1 87 ? 8.344 -2.174 -15.381 1.00 85.38 87 PRO A CA 1
ATOM 690 C C . PRO A 1 87 ? 9.744 -1.544 -15.452 1.00 85.38 87 PRO A C 1
ATOM 692 O O . PRO A 1 87 ? 10.290 -1.150 -14.417 1.00 85.38 87 PRO A O 1
ATOM 695 N N . ALA A 1 88 ? 10.286 -1.401 -16.666 1.00 85.06 88 ALA A N 1
ATOM 696 C CA . ALA A 1 88 ? 11.611 -0.861 -16.925 1.00 85.06 88 ALA A CA 1
ATOM 697 C C . ALA A 1 88 ? 11.805 0.529 -16.300 1.00 85.06 88 ALA A C 1
ATOM 699 O O . ALA A 1 88 ? 11.175 1.511 -16.695 1.00 85.06 88 ALA A O 1
ATOM 700 N N . GLY A 1 89 ? 12.698 0.610 -15.312 1.00 81.75 89 GLY A N 1
ATOM 701 C CA . GLY A 1 89 ? 13.102 1.867 -14.673 1.00 81.75 89 GLY A CA 1
ATOM 702 C C . GLY A 1 89 ? 12.071 2.525 -13.744 1.00 81.75 89 GLY A C 1
ATOM 703 O O . GLY A 1 89 ? 12.393 3.539 -13.127 1.00 81.75 89 GLY A O 1
ATOM 704 N N . VAL A 1 90 ? 10.866 1.966 -13.592 1.00 86.25 90 VAL A N 1
ATOM 705 C CA . VAL A 1 90 ? 9.815 2.530 -12.715 1.00 86.25 90 VAL A CA 1
ATOM 706 C C . VAL A 1 90 ? 9.762 1.858 -11.351 1.00 86.25 90 VAL A C 1
ATOM 708 O O . VAL A 1 90 ? 9.314 2.458 -10.376 1.00 86.25 90 VAL A O 1
ATOM 711 N N . VAL A 1 91 ? 10.262 0.625 -11.254 1.00 86.25 91 VAL A N 1
ATOM 712 C CA . VAL A 1 91 ? 10.434 -0.070 -9.981 1.00 86.25 91 VAL A CA 1
ATOM 713 C C . VAL A 1 91 ? 11.692 0.489 -9.306 1.00 86.25 91 VAL A C 1
ATOM 715 O O . VAL A 1 91 ? 12.812 0.044 -9.556 1.00 86.25 91 VAL A O 1
ATOM 718 N N . SER A 1 92 ? 11.528 1.517 -8.473 1.00 85.75 92 SER A N 1
ATOM 719 C CA . SER A 1 92 ? 12.630 2.115 -7.707 1.00 85.75 92 SER A CA 1
ATOM 720 C C . SER A 1 92 ? 13.063 1.228 -6.529 1.00 85.75 92 SER A C 1
ATOM 722 O O . SER A 1 92 ? 12.377 0.272 -6.156 1.00 85.75 92 SER A O 1
ATOM 724 N N . ALA A 1 93 ? 14.207 1.545 -5.909 1.00 86.00 93 ALA A N 1
ATOM 725 C CA . ALA A 1 93 ? 14.652 0.862 -4.690 1.00 86.00 93 ALA A CA 1
ATOM 726 C C . ALA A 1 93 ? 13.640 1.016 -3.539 1.00 86.00 93 ALA A C 1
ATOM 728 O O . ALA A 1 93 ? 13.391 0.054 -2.816 1.00 86.00 93 ALA A O 1
ATOM 729 N N . ASP A 1 94 ? 13.005 2.185 -3.426 1.00 84.62 94 ASP A N 1
ATOM 730 C CA . ASP A 1 94 ? 11.988 2.454 -2.406 1.00 84.62 94 ASP A CA 1
ATOM 731 C C . ASP A 1 94 ? 10.726 1.622 -2.625 1.00 84.62 94 ASP A C 1
ATOM 733 O O . ASP A 1 94 ? 10.180 1.068 -1.670 1.00 84.62 94 ASP A O 1
ATOM 737 N N . ILE A 1 95 ? 10.280 1.481 -3.880 1.00 87.56 95 ILE A N 1
ATOM 738 C CA . ILE A 1 95 ? 9.155 0.601 -4.210 1.00 87.56 95 ILE A CA 1
ATOM 739 C C . ILE A 1 95 ? 9.521 -0.838 -3.842 1.00 87.56 95 ILE A C 1
ATOM 741 O O . ILE A 1 95 ? 8.780 -1.456 -3.082 1.00 87.56 95 ILE A O 1
ATOM 745 N N . ARG A 1 96 ? 10.695 -1.338 -4.264 1.00 87.69 96 ARG A N 1
ATOM 746 C CA . ARG A 1 96 ? 11.159 -2.696 -3.914 1.00 87.69 96 ARG A CA 1
ATOM 747 C C . ARG A 1 96 ? 11.173 -2.941 -2.410 1.00 87.69 96 ARG A C 1
ATOM 749 O O . ARG A 1 96 ? 10.668 -3.966 -1.961 1.00 87.69 96 ARG A O 1
ATOM 756 N N . ALA A 1 97 ? 11.713 -2.001 -1.637 1.00 86.38 97 ALA A N 1
ATOM 757 C CA . ALA A 1 97 ? 11.821 -2.116 -0.185 1.00 86.38 97 ALA A CA 1
ATOM 758 C C . ALA A 1 97 ? 10.456 -2.159 0.526 1.00 86.38 97 ALA A C 1
ATOM 760 O O . ALA A 1 97 ? 10.362 -2.680 1.636 1.00 86.38 97 ALA A O 1
ATOM 761 N N . ASN A 1 98 ? 9.403 -1.627 -0.102 1.00 84.94 98 ASN A N 1
ATOM 762 C CA . ASN A 1 98 ? 8.053 -1.570 0.462 1.00 84.94 98 ASN A CA 1
ATOM 763 C C . ASN A 1 98 ? 7.067 -2.556 -0.196 1.00 84.94 98 ASN A C 1
ATOM 765 O O . ASN A 1 98 ? 5.914 -2.645 0.231 1.00 84.94 98 ASN A O 1
ATOM 769 N N . THR A 1 99 ? 7.500 -3.335 -1.193 1.00 86.50 99 THR A N 1
ATOM 770 C CA . THR A 1 99 ? 6.702 -4.392 -1.832 1.00 86.50 99 THR A CA 1
ATOM 771 C C . THR A 1 99 ? 7.174 -5.780 -1.401 1.00 86.50 99 THR A C 1
ATOM 773 O O . THR A 1 99 ? 8.185 -6.288 -1.882 1.00 86.50 99 THR A O 1
ATOM 776 N N . ASN A 1 100 ? 6.401 -6.434 -0.531 1.00 85.62 100 ASN A N 1
ATOM 777 C CA . ASN A 1 100 ? 6.719 -7.785 -0.041 1.00 85.62 100 ASN A CA 1
ATOM 778 C C . ASN A 1 100 ? 6.385 -8.897 -1.049 1.00 85.62 100 ASN A C 1
ATOM 780 O O . ASN A 1 100 ? 6.890 -10.009 -0.930 1.00 85.62 100 ASN A O 1
ATOM 784 N N . LEU A 1 101 ? 5.502 -8.612 -2.007 1.00 92.56 101 LEU A N 1
ATOM 785 C CA . LEU A 1 101 ? 5.072 -9.536 -3.050 1.00 92.56 101 LEU A CA 1
ATOM 786 C C . LEU A 1 101 ? 5.303 -8.877 -4.404 1.00 92.56 101 LEU A C 1
ATOM 788 O O . LEU A 1 101 ? 4.868 -7.749 -4.629 1.00 92.56 101 LEU A O 1
ATOM 792 N N . ARG A 1 102 ? 5.978 -9.601 -5.293 1.00 93.19 102 ARG A N 1
ATOM 793 C CA . ARG A 1 102 ? 6.286 -9.178 -6.657 1.00 93.19 102 ARG A CA 1
ATOM 794 C C . ARG A 1 102 ? 5.809 -10.280 -7.594 1.00 93.19 102 ARG A C 1
ATOM 796 O O . ARG A 1 102 ? 6.106 -11.451 -7.368 1.00 93.19 102 ARG A O 1
ATOM 803 N N . ILE A 1 103 ? 5.005 -9.909 -8.585 1.00 93.88 103 ILE A N 1
ATOM 804 C CA . ILE A 1 103 ? 4.422 -10.834 -9.558 1.00 93.88 103 ILE A CA 1
ATOM 805 C C . ILE A 1 103 ? 4.835 -10.338 -10.938 1.00 93.88 103 ILE A C 1
ATOM 807 O O . ILE A 1 103 ? 4.414 -9.261 -11.352 1.00 93.88 103 ILE A O 1
ATOM 811 N N . ALA A 1 104 ? 5.642 -11.127 -11.640 1.00 93.81 104 ALA A N 1
ATOM 812 C CA . ALA A 1 104 ? 5.889 -10.941 -13.062 1.00 93.81 104 ALA A CA 1
ATOM 813 C C . ALA A 1 104 ? 4.906 -11.819 -13.845 1.00 93.81 104 ALA A C 1
ATOM 815 O O . ALA A 1 104 ? 4.839 -13.033 -13.644 1.00 93.81 104 ALA A O 1
ATOM 816 N N . LEU A 1 105 ? 4.107 -11.193 -14.710 1.00 94.00 105 LEU A N 1
ATOM 817 C CA . LEU A 1 105 ? 3.342 -11.911 -15.729 1.00 94.00 105 LEU A CA 1
ATOM 818 C C . LEU A 1 105 ? 4.230 -12.126 -16.963 1.00 94.00 105 LEU A C 1
ATOM 820 O O . LEU A 1 105 ? 5.439 -11.922 -16.909 1.00 94.00 105 LEU A O 1
ATOM 824 N N . ARG A 1 106 ? 3.650 -12.552 -18.089 1.00 93.19 106 ARG A N 1
ATOM 825 C CA . ARG A 1 106 ? 4.409 -12.684 -19.338 1.00 93.19 106 ARG A CA 1
ATOM 826 C C . ARG A 1 106 ? 4.994 -11.325 -19.743 1.00 93.19 106 ARG A C 1
ATOM 828 O O . ARG A 1 106 ? 4.232 -10.417 -20.067 1.00 93.19 106 ARG A O 1
ATOM 835 N N . VAL A 1 107 ? 6.319 -11.254 -19.773 1.00 90.06 107 VAL A N 1
ATOM 836 C CA . VAL A 1 107 ? 7.121 -10.107 -20.218 1.00 90.06 107 VAL A CA 1
ATOM 837 C C . VAL A 1 107 ? 7.731 -10.361 -21.598 1.00 90.06 107 VAL A C 1
ATOM 839 O O . VAL A 1 107 ? 7.710 -11.496 -22.088 1.00 90.06 107 VAL A O 1
ATOM 842 N N . THR A 1 108 ? 8.218 -9.304 -22.248 1.00 88.31 108 THR A N 1
ATOM 843 C CA . THR A 1 108 ? 8.765 -9.382 -23.615 1.00 88.31 108 THR A CA 1
ATOM 844 C C . THR A 1 108 ? 10.239 -9.772 -23.611 1.00 88.31 108 THR A C 1
ATOM 846 O O . THR A 1 108 ? 10.695 -10.475 -24.515 1.00 88.31 108 THR A O 1
ATOM 849 N N . ASP A 1 109 ? 10.977 -9.349 -22.585 1.00 88.44 109 ASP A N 1
ATOM 850 C CA . ASP A 1 109 ? 12.410 -9.584 -22.449 1.00 88.44 109 ASP A CA 1
ATOM 851 C C . ASP A 1 109 ? 12.818 -9.938 -21.008 1.00 88.44 109 ASP A C 1
ATOM 853 O O . ASP A 1 109 ? 12.092 -9.705 -20.042 1.00 88.44 109 ASP A O 1
ATOM 857 N N . ALA A 1 110 ? 14.004 -10.539 -20.868 1.00 91.38 110 ALA A N 1
ATOM 858 C CA . ALA A 1 110 ? 14.528 -10.976 -19.574 1.00 91.38 110 ALA A CA 1
ATOM 859 C C . ALA A 1 110 ? 14.876 -9.804 -18.638 1.00 91.38 110 ALA A C 1
ATOM 861 O O . ALA A 1 110 ? 14.877 -9.983 -17.420 1.00 91.38 110 ALA A O 1
ATOM 862 N N . SER A 1 111 ? 15.162 -8.609 -19.174 1.00 90.38 111 SER A N 1
ATOM 863 C CA . SER A 1 111 ? 15.412 -7.416 -18.352 1.00 90.38 111 SER A CA 1
ATOM 864 C C . SER A 1 111 ? 14.161 -6.979 -17.597 1.00 90.38 111 SER A C 1
ATOM 866 O O . SER A 1 111 ? 14.257 -6.669 -16.414 1.00 90.38 111 SER A O 1
ATOM 868 N N . GLU A 1 112 ? 12.984 -7.034 -18.224 1.00 89.31 112 GLU A N 1
ATOM 869 C CA . GLU A 1 112 ? 11.711 -6.755 -17.551 1.00 89.31 112 GLU A CA 1
ATOM 870 C C . GLU A 1 112 ? 11.447 -7.733 -16.394 1.00 89.31 112 GLU A C 1
ATOM 872 O O . GLU A 1 112 ? 10.956 -7.329 -15.339 1.00 89.31 112 GLU A O 1
ATOM 877 N N . SER A 1 113 ? 11.806 -9.012 -16.555 1.00 91.62 113 SER A N 1
ATOM 878 C CA . SER A 1 113 ? 11.694 -10.002 -15.474 1.00 91.62 113 SER A CA 1
ATOM 879 C C . SER A 1 113 ? 12.674 -9.709 -14.333 1.00 91.62 113 SER A C 1
ATOM 881 O O . SER A 1 113 ? 12.281 -9.681 -13.162 1.00 91.62 113 SER A O 1
ATOM 883 N N . LEU A 1 114 ? 13.935 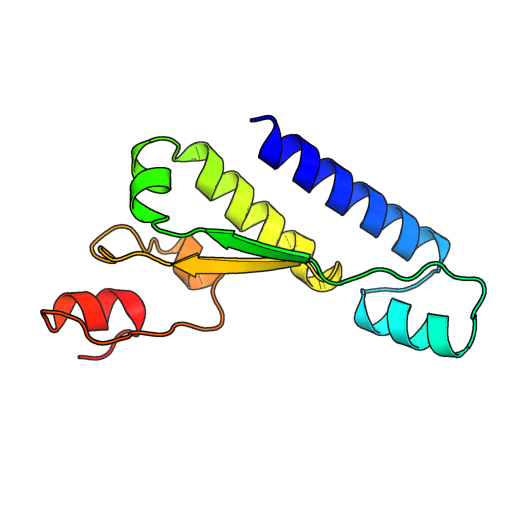-9.408 -14.661 1.00 90.38 114 LEU A N 1
ATOM 884 C CA . LEU A 1 114 ? 14.961 -9.020 -13.689 1.00 90.38 114 LEU A CA 1
ATOM 885 C C . LEU A 1 114 ? 14.546 -7.786 -12.875 1.00 90.38 114 LEU A C 1
ATOM 887 O O . LEU A 1 114 ? 14.719 -7.781 -11.657 1.00 90.38 114 LEU A O 1
ATOM 891 N N . ASP A 1 115 ? 13.946 -6.780 -13.509 1.00 87.88 115 ASP A N 1
ATOM 892 C CA . ASP A 1 115 ? 13.510 -5.552 -12.835 1.00 87.88 115 ASP A CA 1
ATOM 893 C C . ASP A 1 115 ? 12.405 -5.795 -11.792 1.00 87.88 115 ASP A C 1
ATOM 895 O O . ASP A 1 115 ? 12.342 -5.097 -10.771 1.00 87.88 115 ASP A O 1
ATOM 899 N N . VAL A 1 116 ? 11.542 -6.791 -12.025 1.00 89.81 116 VAL A N 1
ATOM 900 C CA . VAL A 1 116 ? 10.401 -7.102 -11.152 1.00 89.81 116 VAL A CA 1
ATOM 901 C C . VAL A 1 116 ? 10.759 -8.161 -10.109 1.00 89.81 116 VAL A C 1
ATOM 903 O O . VAL A 1 116 ? 10.541 -7.949 -8.915 1.00 89.81 116 VAL A O 1
ATOM 906 N N . ILE A 1 117 ? 11.294 -9.310 -10.522 1.00 92.19 117 ILE A N 1
ATOM 907 C CA . ILE A 1 117 ? 11.502 -10.480 -9.651 1.00 92.19 117 ILE A CA 1
ATOM 908 C C . ILE A 1 117 ? 12.972 -10.852 -9.445 1.00 92.19 117 ILE A C 1
ATOM 910 O O . ILE A 1 117 ? 13.242 -11.843 -8.774 1.00 92.19 117 ILE A O 1
ATOM 914 N N . GLU A 1 118 ? 13.916 -10.066 -9.974 1.00 89.75 118 GLU A N 1
ATOM 915 C CA . GLU A 1 118 ? 15.365 -10.302 -9.832 1.00 89.75 118 GLU A CA 1
ATOM 916 C C . GLU A 1 118 ? 15.803 -11.674 -10.388 1.00 89.75 118 GLU A C 1
ATOM 918 O O . GLU A 1 118 ? 16.810 -12.245 -9.967 1.00 89.75 118 GLU A O 1
ATOM 923 N N . ALA A 1 119 ? 15.046 -12.195 -11.361 1.00 88.81 119 ALA A N 1
ATOM 924 C CA . ALA A 1 119 ? 15.293 -13.456 -12.054 1.00 88.81 119 ALA A CA 1
ATOM 925 C C . ALA A 1 119 ? 14.835 -13.372 -13.526 1.00 88.81 119 ALA A C 1
ATOM 927 O O . ALA A 1 119 ? 13.843 -12.690 -13.794 1.00 88.81 119 ALA A O 1
ATOM 928 N N . PRO A 1 120 ? 15.542 -14.024 -14.471 1.00 80.19 120 PRO A N 1
ATOM 929 C CA . PRO A 1 120 ? 15.185 -14.034 -15.890 1.00 80.19 120 PRO A CA 1
ATOM 930 C C . PRO A 1 120 ? 13.973 -14.917 -16.210 1.00 80.19 120 PRO A C 1
ATOM 932 O O . PRO A 1 120 ? 13.732 -15.902 -15.473 1.00 80.19 120 PRO A O 1
#

Radius of gyration: 17.13 Å; chains: 1; bounding box: 36×30×47 Å

pLDDT: mean 91.82, std 4.54, range [68.31, 97.88]

Sequence (120 aa):
ERALASLAAELHRREEILFHTGTKDIEDYNDTRKLRPELEPMPRLVLVIDEFASLVAELPDFIAGLVDIARRGRSLGVHLILATQRPAGVVSADIRANTNLRIALRVTDASESLDVIEAP

Organism: Streptomyces microflavus (NCBI:txid1919)

Secondary structure (DSSP, 8-state):
-HHHHHHHHHHHHHHHHHHHHT-SSHHHHHHHHHH-TTSPP---EEEEETTHHHHHHH-HHHHHHHHHHHHHHTTTTEEEEE--S--TTTS-HHHHHH-S-----S-SSHHHHHHHHS--

Foldseek 3Di:
DVVLVVLVVVLVVLVVLCVVLVHQALVRVVVVCVVVVVDDHQDAAEAEDAACVVVCVPPVVVVVSVLVSQQSCVRVRYHYHYHHLPLPPSCDPSNVVSDPDFDDDDHDDQVSVCSTPVGD

InterPro domains:
  IPR002543 FtsK domain [PF01580] (2-88)
  IPR002543 FtsK domain [PS50901] (1-114)
  IPR027417 P-loop containing nucleoside triphosphate hydrolase [G3DSA:3.40.50.300] (1-120)
  IPR027417 P-loop containing nucleoside triphosphate hydrolase [SSF52540] (4-113)
  IPR050206 FtsK/SpoIIIE/SftA cell division and DNA translocation [PTHR22683] (2-118)